Protein AF-A0A8F2FL77-F1 (afdb_monomer_lite)

Sequence (101 aa):
IIITDNGFDALFAANRIAASVREKSHTHPLRLAGLIGNRTSERDLIDKYVQACPMPVLEVLPLVEDIRISRVKGKTSFEMAEDQLNLIYVCDFYLNVADQI

Structure (mmCIF, N/CA/C/O backbone):
data_AF-A0A8F2FL77-F1
#
_entry.id   AF-A0A8F2FL77-F1
#
loop_
_atom_site.group_PDB
_atom_site.id
_atom_site.type_symbol
_atom_site.label_atom_id
_atom_site.label_alt_id
_atom_site.label_comp_id
_atom_site.label_asym_id
_atom_site.label_entity_id
_atom_site.label_seq_id
_atom_site.pdbx_PDB_ins_code
_atom_site.Cartn_x
_atom_site.Cartn_y
_atom_site.Cartn_z
_atom_site.occupancy
_atom_site.B_iso_or_equiv
_atom_site.auth_seq_id
_atom_site.auth_comp_id
_atom_site.auth_asym_id
_atom_site.auth_atom_id
_atom_site.pdbx_PDB_model_num
ATOM 1 N N . ILE A 1 1 ? 7.689 -3.863 -1.347 1.00 96.12 1 ILE A N 1
ATOM 2 C CA . ILE A 1 1 ? 6.388 -3.189 -1.575 1.00 96.12 1 ILE A CA 1
ATOM 3 C C . ILE A 1 1 ? 6.642 -1.692 -1.543 1.00 96.12 1 ILE A C 1
ATOM 5 O O . ILE A 1 1 ? 7.486 -1.272 -0.757 1.00 96.12 1 ILE A O 1
ATOM 9 N N . ILE A 1 2 ? 5.978 -0.911 -2.390 1.00 97.94 2 ILE A N 1
ATOM 10 C CA . ILE A 1 2 ? 6.039 0.555 -2.351 1.00 97.94 2 ILE A CA 1
ATOM 11 C C . ILE A 1 2 ? 4.646 1.083 -1.992 1.00 97.94 2 ILE A C 1
ATOM 13 O O . ILE A 1 2 ? 3.666 0.699 -2.623 1.00 97.94 2 ILE A O 1
ATOM 17 N N . ILE A 1 3 ? 4.561 1.952 -0.985 1.00 98.12 3 ILE A N 1
ATOM 18 C CA . ILE A 1 3 ? 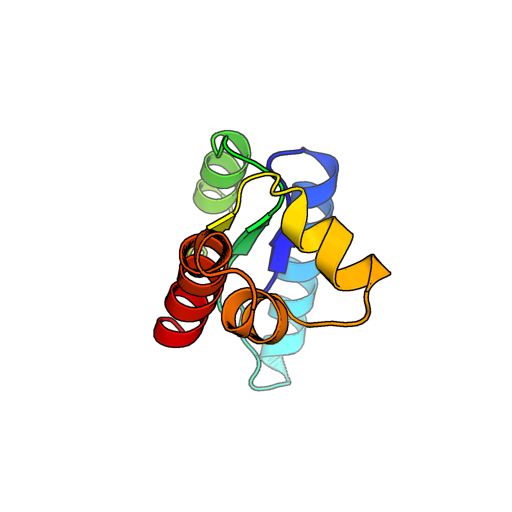3.322 2.659 -0.637 1.00 98.12 3 ILE A CA 1
ATOM 19 C C . ILE A 1 3 ? 3.315 3.995 -1.374 1.00 98.12 3 ILE A C 1
ATOM 21 O O . ILE A 1 3 ? 4.318 4.711 -1.351 1.00 98.12 3 ILE A O 1
ATOM 25 N N . THR A 1 4 ? 2.206 4.331 -2.020 1.00 98.19 4 THR A N 1
ATOM 26 C CA . THR A 1 4 ? 2.048 5.584 -2.764 1.00 98.19 4 THR A CA 1
ATOM 27 C C . THR A 1 4 ? 0.619 6.101 -2.624 1.00 98.19 4 THR A C 1
ATOM 29 O O . THR A 1 4 ? -0.268 5.339 -2.253 1.00 98.19 4 THR A O 1
ATOM 32 N N . ASP A 1 5 ? 0.389 7.381 -2.885 1.00 97.38 5 ASP A N 1
ATOM 33 C CA . ASP A 1 5 ? -0.957 7.900 -3.136 1.00 97.38 5 ASP A CA 1
ATOM 34 C C . ASP A 1 5 ? -1.161 8.066 -4.652 1.00 97.38 5 ASP A C 1
ATOM 36 O O . ASP A 1 5 ? -0.297 7.710 -5.454 1.00 97.38 5 ASP A O 1
ATOM 40 N N . ASN A 1 6 ? -2.321 8.570 -5.069 1.00 97.62 6 ASN A N 1
ATOM 41 C CA . ASN A 1 6 ? -2.607 8.811 -6.484 1.00 97.62 6 ASN A CA 1
ATOM 42 C C . ASN A 1 6 ? -2.043 10.156 -6.988 1.00 97.62 6 ASN A C 1
ATOM 44 O O . ASN A 1 6 ? -2.453 10.643 -8.030 1.00 97.62 6 ASN A O 1
ATOM 48 N N . GLY A 1 7 ? -1.132 10.795 -6.252 1.00 97.62 7 GLY A N 1
ATOM 49 C CA . GLY A 1 7 ? -0.512 12.070 -6.591 1.00 97.62 7 GLY A CA 1
ATOM 50 C C . GLY A 1 7 ? 0.802 11.925 -7.364 1.00 97.62 7 GLY A C 1
ATOM 51 O O . GLY A 1 7 ? 1.525 10.931 -7.269 1.00 97.62 7 GLY A O 1
ATOM 52 N N . PHE A 1 8 ? 1.153 12.971 -8.118 1.00 97.31 8 PHE A N 1
ATOM 53 C CA . PHE A 1 8 ? 2.379 13.006 -8.921 1.00 97.31 8 PHE A CA 1
ATOM 54 C C . PHE A 1 8 ? 3.648 12.818 -8.079 1.00 97.31 8 PHE A C 1
ATOM 56 O O . PHE A 1 8 ? 4.496 12.002 -8.436 1.00 97.31 8 PHE A O 1
ATOM 63 N N . ASP A 1 9 ? 3.782 13.534 -6.959 1.00 98.06 9 ASP A N 1
ATOM 64 C CA . ASP A 1 9 ? 5.004 13.500 -6.147 1.00 98.06 9 ASP A CA 1
ATOM 65 C C . ASP A 1 9 ? 5.251 12.115 -5.532 1.00 98.06 9 ASP A C 1
ATOM 67 O O . ASP A 1 9 ? 6.386 11.623 -5.529 1.00 98.06 9 ASP A O 1
ATOM 71 N N . ALA A 1 10 ? 4.193 11.446 -5.061 1.00 97.88 10 ALA A N 1
ATOM 72 C CA . ALA A 1 10 ? 4.294 10.107 -4.491 1.00 97.88 10 ALA A CA 1
ATOM 73 C C . ALA A 1 10 ? 4.648 9.059 -5.553 1.00 97.88 10 ALA A C 1
ATOM 75 O O . ALA A 1 10 ? 5.476 8.180 -5.299 1.00 97.88 10 ALA A O 1
ATOM 76 N N . LEU A 1 11 ? 4.077 9.163 -6.756 1.00 97.94 11 LEU A N 1
ATOM 77 C CA . LEU A 1 11 ? 4.411 8.284 -7.879 1.00 97.94 11 LEU A CA 1
ATOM 78 C C . LEU A 1 11 ? 5.818 8.553 -8.421 1.00 97.94 11 LEU A C 1
ATOM 80 O O . LEU A 1 11 ? 6.552 7.622 -8.758 1.00 97.94 11 LEU A O 1
ATOM 84 N N . PHE A 1 12 ? 6.250 9.812 -8.441 1.00 98.12 12 PHE A N 1
ATOM 85 C CA . PHE A 1 12 ? 7.616 10.175 -8.799 1.00 98.12 12 PHE A CA 1
ATOM 86 C C . PHE A 1 12 ? 8.628 9.586 -7.805 1.00 98.12 12 PHE A C 1
ATOM 88 O O . PHE A 1 12 ? 9.649 9.020 -8.210 1.00 98.12 12 PHE A O 1
ATOM 95 N N . ALA A 1 13 ? 8.331 9.642 -6.503 1.00 98.50 13 ALA A N 1
ATOM 96 C CA . ALA A 1 13 ? 9.123 8.971 -5.478 1.00 98.50 13 ALA A CA 1
ATOM 97 C C . ALA A 1 13 ? 9.114 7.441 -5.653 1.00 98.50 13 ALA A C 1
ATOM 99 O O . ALA A 1 13 ? 10.178 6.815 -5.605 1.00 98.50 13 ALA A O 1
ATOM 100 N N . ALA A 1 14 ? 7.949 6.844 -5.929 1.00 98.25 14 ALA A N 1
ATOM 101 C CA . ALA A 1 14 ? 7.815 5.414 -6.203 1.00 98.25 14 ALA A CA 1
ATOM 102 C C . ALA A 1 14 ? 8.693 4.969 -7.384 1.00 98.25 14 ALA A C 1
ATOM 104 O O . ALA A 1 14 ? 9.401 3.969 -7.276 1.00 98.25 14 ALA A O 1
ATOM 105 N N . ASN A 1 15 ? 8.739 5.751 -8.465 1.00 98.12 15 ASN A N 1
ATOM 106 C CA . ASN A 1 15 ? 9.590 5.483 -9.625 1.00 98.12 15 ASN A CA 1
ATOM 107 C C . ASN A 1 15 ? 11.086 5.481 -9.274 1.00 98.12 15 ASN A C 1
ATOM 109 O O . ASN A 1 15 ? 11.837 4.605 -9.708 1.00 98.12 15 ASN A O 1
ATOM 113 N N . ARG A 1 16 ? 11.531 6.423 -8.432 1.00 98.38 16 ARG A N 1
ATOM 114 C CA . ARG A 1 16 ? 12.928 6.462 -7.962 1.00 98.38 16 ARG A CA 1
ATOM 115 C C . ARG A 1 16 ? 13.284 5.229 -7.130 1.00 98.38 16 ARG A C 1
ATOM 117 O O . ARG A 1 16 ? 14.367 4.669 -7.308 1.00 98.38 16 ARG A O 1
ATOM 124 N N . ILE A 1 17 ? 12.381 4.789 -6.253 1.00 98.00 17 ILE A N 1
ATOM 125 C CA . ILE A 1 17 ? 12.564 3.564 -5.461 1.00 98.00 17 ILE A CA 1
ATOM 126 C C . ILE A 1 17 ? 12.589 2.340 -6.379 1.00 98.00 17 ILE A C 1
ATOM 128 O O . ILE A 1 17 ? 13.468 1.492 -6.232 1.00 98.00 17 ILE A O 1
ATOM 132 N N . ALA A 1 18 ? 11.678 2.261 -7.350 1.00 97.56 18 ALA A N 1
ATOM 133 C CA . ALA A 1 18 ? 11.600 1.140 -8.277 1.00 97.56 18 ALA A CA 1
ATOM 134 C C . ALA A 1 18 ? 12.894 0.973 -9.089 1.00 97.56 18 ALA A C 1
ATOM 136 O O . ALA A 1 18 ? 13.432 -0.133 -9.175 1.00 97.56 18 ALA A O 1
ATOM 137 N N . ALA A 1 19 ? 13.447 2.078 -9.599 1.00 97.44 19 ALA A N 1
ATOM 138 C CA . ALA A 1 19 ? 14.746 2.082 -10.264 1.00 97.44 19 ALA A CA 1
ATOM 139 C C . ALA A 1 19 ? 15.867 1.596 -9.329 1.00 97.44 19 ALA A C 1
ATOM 141 O O . ALA A 1 19 ? 16.634 0.711 -9.699 1.00 97.44 19 ALA A O 1
ATOM 142 N N . SER A 1 20 ? 15.929 2.108 -8.094 1.00 97.81 20 SER A N 1
ATOM 143 C CA . SER A 1 20 ? 16.943 1.695 -7.110 1.00 97.81 20 SER A CA 1
ATOM 144 C C . SER A 1 20 ? 16.867 0.200 -6.776 1.00 97.81 20 SER A C 1
ATOM 146 O O . SER A 1 20 ? 17.893 -0.483 -6.729 1.00 97.81 20 SER A O 1
ATOM 148 N N . VAL A 1 21 ? 15.653 -0.328 -6.601 1.00 97.31 21 VAL A N 1
ATOM 149 C CA . VAL A 1 21 ? 15.417 -1.755 -6.369 1.00 97.31 21 VAL A CA 1
ATOM 150 C C . VAL A 1 21 ? 15.881 -2.587 -7.561 1.00 97.31 21 VAL A C 1
ATOM 152 O O . VAL A 1 21 ? 16.576 -3.583 -7.357 1.00 97.31 21 VAL A O 1
ATOM 155 N N . ARG A 1 22 ? 15.555 -2.177 -8.793 1.00 95.38 22 ARG A N 1
ATOM 156 C CA . ARG A 1 22 ? 16.003 -2.867 -10.009 1.00 95.38 22 ARG A CA 1
ATOM 157 C C . ARG A 1 22 ? 17.526 -2.968 -10.062 1.00 95.38 22 ARG A C 1
ATOM 159 O O . ARG A 1 22 ? 18.041 -4.069 -10.234 1.00 95.38 22 ARG A O 1
ATOM 166 N N . GLU A 1 23 ? 18.240 -1.871 -9.817 1.00 97.50 23 GLU A N 1
ATOM 167 C CA . GLU A 1 23 ? 19.708 -1.885 -9.810 1.00 97.50 23 GLU A CA 1
ATOM 168 C C . GLU A 1 23 ? 20.268 -2.822 -8.726 1.00 97.50 23 GLU A C 1
ATOM 170 O O . GLU A 1 23 ? 21.172 -3.624 -8.971 1.00 97.50 23 GLU A O 1
ATOM 175 N N . LYS A 1 24 ? 19.691 -2.802 -7.518 1.00 97.69 24 LYS A N 1
ATOM 176 C CA . LYS A 1 24 ? 20.150 -3.669 -6.422 1.00 97.69 24 LYS A CA 1
ATOM 177 C C . LYS A 1 24 ? 19.827 -5.149 -6.658 1.00 97.69 24 LYS A C 1
ATOM 179 O O . LYS A 1 24 ? 20.578 -6.014 -6.205 1.00 97.69 24 LYS A O 1
ATOM 184 N N . SER A 1 25 ? 18.767 -5.440 -7.413 1.00 97.19 25 SER A N 1
ATOM 185 C CA . SER A 1 25 ? 18.306 -6.795 -7.741 1.00 97.19 25 SER A CA 1
ATOM 186 C C . SER A 1 25 ? 19.319 -7.627 -8.545 1.00 97.19 25 SER A C 1
ATOM 188 O O . SER A 1 25 ? 19.248 -8.858 -8.521 1.00 97.19 25 SER A O 1
ATOM 190 N N . HIS A 1 26 ? 20.286 -6.968 -9.203 1.00 96.56 26 HIS A N 1
ATOM 191 C CA . HIS A 1 26 ? 21.406 -7.611 -9.902 1.00 96.56 26 HIS A CA 1
ATOM 192 C C . HIS A 1 26 ? 22.427 -8.250 -8.954 1.00 96.56 26 HIS A C 1
ATOM 194 O O . HIS A 1 26 ? 23.134 -9.172 -9.347 1.00 96.56 26 HIS A O 1
ATOM 200 N N . THR A 1 27 ? 22.523 -7.760 -7.716 1.00 97.69 27 THR A N 1
ATOM 201 C CA . THR A 1 27 ? 23.518 -8.222 -6.730 1.00 97.69 27 THR A CA 1
ATOM 202 C C . THR A 1 27 ? 22.889 -8.868 -5.499 1.00 97.69 27 THR A C 1
ATOM 204 O O . THR A 1 27 ? 23.584 -9.545 -4.751 1.00 97.69 27 THR A O 1
ATOM 207 N N . HIS A 1 28 ? 21.594 -8.647 -5.263 1.00 97.12 28 HIS A N 1
ATOM 208 C CA . HIS A 1 28 ? 20.861 -9.150 -4.102 1.00 97.12 28 HIS A CA 1
ATOM 209 C C . HIS A 1 28 ? 19.540 -9.789 -4.558 1.00 97.12 28 HIS A C 1
ATOM 211 O O . HIS A 1 28 ? 18.912 -9.281 -5.493 1.00 97.12 28 HIS A O 1
ATOM 217 N N . PRO A 1 29 ? 19.062 -10.858 -3.896 1.00 95.81 29 PRO A N 1
ATOM 218 C CA . PRO A 1 29 ? 17.846 -11.577 -4.279 1.00 95.81 29 PRO A CA 1
ATOM 219 C C . PRO A 1 29 ? 16.574 -10.840 -3.823 1.00 95.81 29 PRO A C 1
ATOM 221 O O . PRO A 1 29 ? 15.713 -11.408 -3.164 1.00 95.81 29 PRO A O 1
ATOM 224 N N . LEU A 1 30 ? 16.456 -9.552 -4.144 1.00 95.31 30 LEU A N 1
ATOM 225 C CA . LEU A 1 30 ? 15.294 -8.729 -3.811 1.00 95.31 30 LEU A CA 1
ATOM 226 C C . LEU A 1 30 ? 14.535 -8.338 -5.081 1.00 95.31 30 LEU A C 1
ATOM 228 O O . LEU A 1 30 ? 15.137 -8.151 -6.143 1.00 95.31 30 LEU A O 1
ATOM 232 N N . ARG A 1 31 ? 13.209 -8.234 -4.978 1.00 94.19 31 ARG A N 1
ATOM 233 C CA . ARG A 1 31 ? 12.291 -7.901 -6.078 1.00 94.19 31 ARG A CA 1
ATOM 234 C C . ARG A 1 31 ? 11.186 -6.969 -5.576 1.00 94.19 31 ARG A C 1
ATOM 236 O O . ARG A 1 31 ? 10.906 -6.912 -4.378 1.00 94.19 31 ARG A O 1
ATOM 243 N N . LEU A 1 32 ? 10.561 -6.229 -6.490 1.00 95.19 32 LEU A N 1
ATOM 244 C CA . LEU A 1 32 ? 9.359 -5.456 -6.175 1.00 95.19 32 LEU A CA 1
ATOM 245 C C . LEU A 1 32 ? 8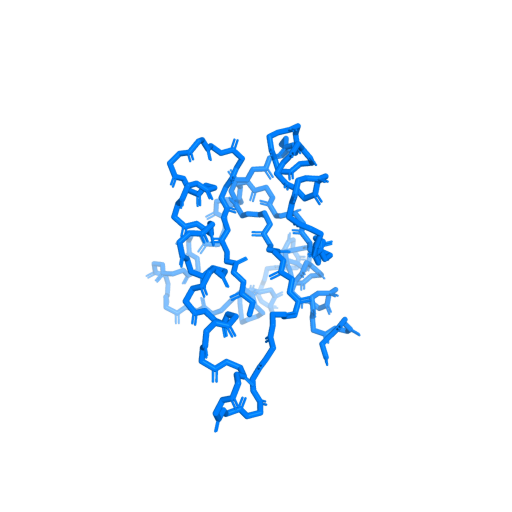.153 -6.387 -6.164 1.00 95.19 32 LEU A C 1
ATOM 247 O O . LEU A 1 32 ? 7.822 -6.959 -7.194 1.00 95.19 32 LEU A O 1
ATOM 251 N N . ALA A 1 33 ? 7.495 -6.494 -5.010 1.00 96.00 33 ALA A N 1
ATOM 252 C CA . ALA A 1 33 ? 6.230 -7.214 -4.896 1.00 96.00 33 ALA A CA 1
ATOM 253 C C . ALA A 1 33 ? 5.074 -6.470 -5.584 1.00 96.00 33 ALA A C 1
ATOM 255 O O . ALA A 1 33 ? 4.244 -7.102 -6.211 1.00 96.00 33 ALA A O 1
ATOM 256 N N . GLY A 1 34 ? 5.034 -5.135 -5.494 1.00 96.38 34 GLY A N 1
ATOM 257 C CA . GLY A 1 34 ? 3.948 -4.321 -6.038 1.00 96.38 34 GLY A CA 1
ATOM 258 C C . GLY A 1 34 ? 3.803 -2.968 -5.344 1.00 96.38 34 GLY A C 1
ATOM 259 O O . GLY A 1 34 ? 4.637 -2.589 -4.503 1.00 96.38 34 GLY A O 1
ATOM 260 N N . LEU A 1 35 ? 2.732 -2.266 -5.710 1.00 97.25 35 LEU A N 1
ATOM 261 C CA . LEU A 1 35 ? 2.296 -0.989 -5.145 1.00 97.25 35 LEU A CA 1
ATOM 262 C C . LEU A 1 35 ? 1.081 -1.174 -4.243 1.00 97.25 35 LEU A C 1
ATOM 264 O O . LEU A 1 35 ? 0.227 -2.009 -4.519 1.00 97.25 35 LEU A O 1
ATOM 268 N N . ILE A 1 36 ? 0.969 -0.337 -3.218 1.00 97.88 36 ILE A N 1
ATOM 269 C CA . ILE A 1 36 ? -0.270 -0.149 -2.461 1.00 97.88 36 ILE A CA 1
ATOM 270 C C . ILE A 1 36 ? -0.645 1.325 -2.563 1.00 97.88 36 ILE A C 1
ATOM 272 O O . ILE A 1 36 ? 0.150 2.190 -2.178 1.00 97.88 36 ILE A O 1
ATOM 276 N N . GLY A 1 37 ? -1.840 1.597 -3.085 1.00 97.62 37 GLY A N 1
ATOM 277 C CA . GLY A 1 37 ? -2.432 2.930 -3.068 1.00 97.62 37 GLY A CA 1
ATOM 278 C C . GLY A 1 37 ? -2.967 3.211 -1.670 1.00 97.62 37 GLY A C 1
ATOM 279 O O . GLY A 1 37 ? -3.848 2.506 -1.206 1.00 97.62 37 GLY A O 1
ATOM 280 N N . ASN A 1 38 ? -2.435 4.197 -0.963 1.00 97.44 38 ASN A N 1
ATOM 281 C CA . ASN A 1 38 ? -2.845 4.530 0.396 1.00 97.44 38 ASN A CA 1
ATOM 282 C C . ASN A 1 38 ? -3.349 5.969 0.458 1.00 97.44 38 ASN A C 1
ATOM 284 O O . ASN A 1 38 ? -2.772 6.857 -0.166 1.00 97.44 38 ASN A O 1
ATOM 288 N N . ARG A 1 39 ? -4.390 6.206 1.264 1.00 96.00 39 ARG A N 1
ATOM 289 C CA . ARG A 1 39 ? -5.074 7.505 1.386 1.00 96.00 39 ARG A CA 1
ATOM 290 C C . ARG A 1 39 ? -5.623 8.017 0.050 1.00 96.00 39 ARG A C 1
ATOM 292 O O . ARG A 1 39 ? -5.690 9.226 -0.158 1.00 96.00 39 ARG A O 1
ATOM 299 N N . THR A 1 40 ? -6.032 7.114 -0.835 1.00 95.38 40 THR A N 1
ATOM 300 C CA . THR A 1 40 ? -6.634 7.467 -2.123 1.00 95.38 40 THR A CA 1
ATOM 301 C C . THR A 1 40 ? -7.793 6.540 -2.446 1.00 95.38 40 THR A C 1
ATOM 303 O O . THR A 1 40 ? -7.733 5.347 -2.169 1.00 95.38 40 THR A O 1
ATOM 306 N N . SER A 1 41 ? -8.844 7.105 -3.032 1.00 92.06 41 SER A N 1
ATOM 307 C CA . SER A 1 41 ? -9.962 6.346 -3.606 1.00 92.06 41 SER A CA 1
ATOM 308 C C . SER A 1 41 ? -9.869 6.281 -5.134 1.00 92.06 41 SER A C 1
ATOM 310 O O . SER A 1 41 ? -10.503 5.437 -5.759 1.00 92.06 41 SER A O 1
ATOM 312 N N . GLU A 1 42 ? -9.080 7.176 -5.733 1.00 94.19 42 GLU A N 1
ATOM 313 C CA . GLU A 1 42 ? -8.819 7.234 -7.169 1.00 94.19 42 GLU A CA 1
ATOM 314 C C . GLU A 1 42 ? -7.510 6.513 -7.504 1.00 94.19 42 GLU A C 1
ATOM 316 O O . GLU A 1 42 ? -6.617 6.379 -6.656 1.00 94.19 42 GLU A O 1
ATOM 321 N N . ARG A 1 43 ? -7.409 6.037 -8.748 1.00 95.31 43 ARG A N 1
ATOM 322 C CA . ARG A 1 43 ? -6.296 5.209 -9.229 1.00 95.31 43 ARG A CA 1
ATOM 323 C C . ARG A 1 43 ? -5.851 5.563 -10.654 1.00 95.31 43 ARG A C 1
ATOM 325 O O . ARG A 1 43 ? -5.020 4.873 -11.222 1.00 95.31 43 ARG A O 1
ATOM 332 N N . ASP A 1 44 ? -6.361 6.629 -11.259 1.00 97.31 44 ASP A N 1
ATOM 333 C CA . ASP A 1 44 ? -6.059 6.979 -12.655 1.00 97.31 44 ASP A CA 1
ATOM 334 C C . ASP A 1 44 ? -4.557 7.231 -12.903 1.00 97.31 44 ASP A C 1
ATOM 336 O O . ASP A 1 44 ? -3.996 6.739 -13.888 1.00 97.31 44 ASP A O 1
ATOM 340 N N . LEU A 1 45 ? -3.874 7.933 -11.992 1.00 97.81 45 LEU A N 1
ATOM 341 C CA . LEU A 1 45 ? -2.436 8.183 -12.102 1.00 97.81 45 LEU A CA 1
ATOM 342 C C . LEU A 1 45 ? -1.608 6.950 -11.734 1.00 97.81 45 LEU A C 1
ATOM 344 O O . LEU A 1 45 ? -0.598 6.684 -12.392 1.00 97.81 45 LEU A O 1
ATOM 348 N N . ILE A 1 46 ? -2.049 6.164 -10.748 1.00 97.81 46 ILE A N 1
ATOM 349 C CA . ILE A 1 46 ? -1.444 4.861 -10.432 1.00 97.81 46 ILE A CA 1
ATOM 350 C C . ILE A 1 46 ? -1.522 3.935 -11.653 1.00 97.81 46 ILE A C 1
ATOM 352 O O . ILE A 1 46 ? -0.515 3.339 -12.031 1.00 97.81 46 ILE A O 1
ATOM 356 N N . ASP A 1 47 ? -2.681 3.850 -12.307 1.00 97.50 47 ASP A N 1
ATOM 357 C CA . ASP A 1 47 ? -2.900 3.019 -13.492 1.00 97.50 47 ASP A CA 1
ATOM 358 C C . ASP A 1 47 ? -2.034 3.470 -14.663 1.00 97.50 47 ASP A C 1
ATOM 360 O O . ASP A 1 47 ? -1.371 2.654 -15.308 1.00 97.50 47 ASP A O 1
ATOM 364 N N . LYS A 1 48 ? -1.944 4.783 -14.887 1.00 97.75 48 LYS A N 1
ATOM 365 C CA . LYS A 1 48 ? -1.028 5.354 -15.876 1.00 97.75 48 LYS A CA 1
ATOM 366 C C . LYS A 1 48 ? 0.435 5.021 -15.571 1.00 97.75 48 LYS A C 1
ATOM 368 O O . LYS A 1 48 ? 1.208 4.755 -16.491 1.00 97.75 48 LYS A O 1
ATOM 373 N N . TYR A 1 49 ? 0.830 5.022 -14.298 1.00 97.88 49 TYR A N 1
ATOM 374 C CA . TYR A 1 49 ? 2.186 4.660 -13.896 1.00 97.88 49 TYR A CA 1
ATOM 375 C C . TYR A 1 49 ? 2.478 3.175 -14.138 1.00 97.88 49 TYR A C 1
ATOM 377 O O . TYR A 1 49 ? 3.493 2.863 -14.761 1.00 97.88 49 TYR A O 1
ATOM 385 N N . VAL A 1 50 ? 1.596 2.259 -13.725 1.00 97.31 50 VAL A N 1
ATOM 386 C CA . VAL A 1 50 ? 1.831 0.812 -13.907 1.00 97.31 50 VAL A CA 1
ATOM 387 C C . VAL A 1 50 ? 1.758 0.367 -15.368 1.00 97.31 50 VAL A C 1
ATOM 389 O O . VAL A 1 50 ? 2.381 -0.628 -15.726 1.00 97.31 50 VAL A O 1
ATOM 392 N N . GLN A 1 51 ? 1.080 1.119 -16.241 1.00 97.12 51 GLN A N 1
ATOM 393 C CA . GLN A 1 51 ? 1.171 0.921 -17.694 1.00 97.12 51 GLN A CA 1
ATOM 394 C C . GLN A 1 51 ? 2.592 1.166 -18.227 1.00 97.12 51 GLN A C 1
ATOM 396 O O . GLN A 1 51 ? 3.038 0.464 -19.132 1.00 97.12 51 GLN A O 1
ATOM 401 N N . ALA A 1 52 ? 3.310 2.148 -17.673 1.00 96.25 52 ALA A N 1
ATOM 402 C CA . ALA A 1 52 ? 4.677 2.481 -18.078 1.00 96.25 52 ALA A CA 1
ATO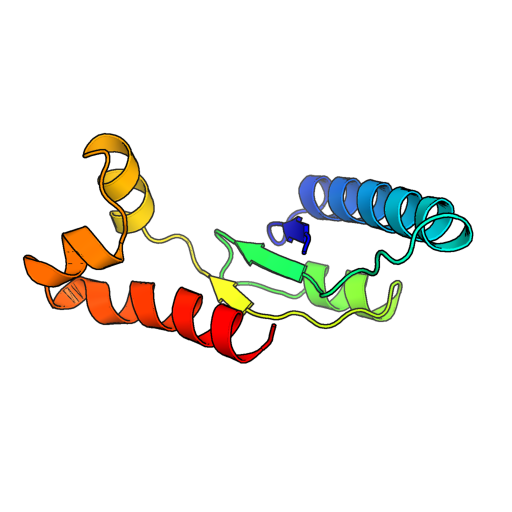M 403 C C . ALA A 1 52 ? 5.743 1.659 -17.331 1.00 96.25 52 ALA A C 1
ATOM 405 O O . ALA A 1 52 ? 6.777 1.315 -17.903 1.00 96.25 52 ALA A O 1
ATOM 406 N N . CYS A 1 53 ? 5.504 1.343 -16.057 1.00 95.62 53 CYS A N 1
ATOM 407 C CA . CYS A 1 53 ? 6.375 0.536 -15.210 1.00 95.62 53 CYS A CA 1
ATOM 408 C C . CYS A 1 53 ? 5.580 -0.653 -14.639 1.00 95.62 53 CYS A C 1
ATOM 410 O O . CYS A 1 53 ? 4.988 -0.528 -13.564 1.00 95.62 53 CYS A O 1
ATOM 412 N N . PRO A 1 54 ? 5.540 -1.801 -15.345 1.00 95.19 54 PRO A N 1
ATOM 413 C CA . PRO A 1 54 ? 4.676 -2.917 -14.974 1.00 95.19 54 PRO A CA 1
ATOM 414 C C . PRO A 1 54 ? 4.997 -3.490 -13.592 1.00 95.19 54 PRO A C 1
ATOM 416 O O . PRO A 1 54 ? 6.073 -4.042 -13.361 1.00 95.19 54 PRO A O 1
ATOM 419 N N . MET A 1 55 ? 4.035 -3.379 -12.681 1.00 95.31 55 MET A N 1
ATOM 420 C CA . MET A 1 55 ? 4.024 -4.032 -11.374 1.00 95.31 55 MET A CA 1
ATOM 421 C C . MET A 1 55 ? 2.577 -4.144 -10.879 1.00 95.31 55 MET A C 1
ATOM 423 O O . MET A 1 55 ? 1.749 -3.308 -11.252 1.00 95.31 55 MET A O 1
ATOM 427 N N . PRO A 1 56 ? 2.239 -5.156 -10.063 1.00 96.00 56 PRO A N 1
ATOM 428 C CA . PRO A 1 56 ? 0.880 -5.300 -9.567 1.00 96.00 56 PRO A CA 1
ATOM 429 C C . PRO A 1 56 ? 0.556 -4.200 -8.551 1.00 96.00 56 PRO A C 1
ATOM 431 O O . PRO A 1 56 ? 1.414 -3.759 -7.778 1.00 96.00 56 PRO A O 1
ATOM 434 N N . VAL A 1 57 ? -0.703 -3.774 -8.548 1.00 96.69 57 VAL A N 1
ATOM 435 C CA . VAL A 1 57 ? -1.279 -2.965 -7.471 1.00 96.69 57 VAL A CA 1
ATOM 436 C C . VAL A 1 57 ? -1.974 -3.938 -6.531 1.00 96.69 57 VAL A C 1
ATOM 438 O O . VAL A 1 57 ? -2.966 -4.543 -6.924 1.00 96.69 57 VAL A O 1
ATOM 441 N N . LEU A 1 58 ? -1.405 -4.118 -5.341 1.00 96.69 58 LEU A N 1
ATOM 442 C CA . LEU A 1 58 ? -1.822 -5.130 -4.371 1.00 96.69 58 LEU A CA 1
ATOM 443 C C . LEU A 1 58 ? -3.131 -4.739 -3.683 1.00 96.69 58 LEU A C 1
ATOM 445 O O . LEU A 1 58 ? -4.002 -5.576 -3.493 1.00 96.69 58 LEU A O 1
ATOM 449 N N . GLU A 1 59 ? -3.281 -3.467 -3.314 1.00 96.25 59 GLU A N 1
ATOM 450 C CA . GLU A 1 59 ? -4.499 -2.962 -2.675 1.00 96.25 59 GLU A CA 1
ATOM 451 C C . GLU A 1 59 ? -4.605 -1.438 -2.825 1.00 96.25 59 GLU A C 1
ATOM 453 O O . GLU A 1 59 ? -3.592 -0.752 -3.033 1.00 96.25 59 GLU A O 1
ATOM 458 N N . VAL A 1 60 ? -5.824 -0.904 -2.710 1.00 96.25 60 VAL A N 1
ATOM 459 C CA . VAL A 1 60 ? -6.092 0.537 -2.625 1.00 96.25 60 VAL A CA 1
ATOM 460 C C . VAL A 1 60 ? -6.920 0.846 -1.379 1.00 96.25 60 VAL A C 1
ATOM 462 O O . VAL A 1 60 ? -8.106 0.541 -1.304 1.00 96.25 60 VAL A O 1
ATOM 465 N N . LEU A 1 61 ? -6.284 1.497 -0.407 1.00 95.69 61 LEU A N 1
ATOM 466 C CA . LEU A 1 61 ? -6.895 1.919 0.842 1.00 95.69 61 LEU A CA 1
ATOM 467 C C . LEU A 1 61 ? -7.297 3.403 0.764 1.00 95.69 61 LEU A C 1
ATOM 469 O O . LEU A 1 61 ? -6.423 4.267 0.581 1.00 95.69 61 LEU A O 1
ATOM 473 N N . PRO A 1 62 ? -8.586 3.732 0.977 1.00 95.62 62 PRO A N 1
ATOM 474 C CA . PRO A 1 62 ? -9.040 5.114 1.034 1.00 95.62 62 PRO A CA 1
ATOM 475 C C . PRO A 1 62 ? -8.528 5.817 2.296 1.00 95.62 62 PRO A C 1
ATOM 477 O O . PRO A 1 62 ? -7.902 5.230 3.182 1.00 95.62 62 PRO A O 1
ATOM 480 N N . LEU A 1 63 ? -8.802 7.116 2.400 1.00 94.50 63 LEU A N 1
ATOM 481 C CA . LEU A 1 63 ? -8.540 7.848 3.633 1.00 94.50 63 LEU A CA 1
ATOM 482 C C . LEU A 1 63 ? -9.510 7.385 4.733 1.00 94.50 63 LEU A C 1
ATOM 484 O O . LEU A 1 63 ? -10.678 7.766 4.734 1.00 94.50 63 LEU A O 1
ATOM 488 N N . VAL A 1 64 ? -9.011 6.584 5.676 1.00 94.25 64 VAL A N 1
ATOM 489 C CA . VAL A 1 64 ? -9.768 6.111 6.843 1.00 94.25 64 VAL A CA 1
ATOM 490 C C . VAL A 1 64 ? -9.266 6.811 8.106 1.00 94.25 64 VAL A C 1
ATOM 492 O O . VAL A 1 64 ? -8.120 6.621 8.521 1.00 94.25 64 VAL A O 1
ATOM 495 N N . GLU A 1 65 ? -10.127 7.609 8.740 1.00 93.19 65 GLU A N 1
ATOM 496 C CA . GLU A 1 65 ? -9.772 8.362 9.953 1.00 93.19 65 GLU A CA 1
ATOM 497 C C . GLU A 1 65 ? -9.403 7.456 11.133 1.00 93.19 65 GLU A C 1
ATOM 499 O O . GLU A 1 65 ? -8.516 7.796 11.918 1.00 93.19 65 GLU A O 1
ATOM 504 N N . ASP A 1 66 ? -10.003 6.271 11.237 1.00 94.00 66 ASP A N 1
ATOM 505 C CA . ASP A 1 66 ? -9.715 5.335 12.324 1.00 94.00 66 ASP A CA 1
ATOM 506 C C . ASP A 1 66 ? -8.269 4.824 12.318 1.00 94.00 66 ASP A C 1
ATOM 508 O O . ASP A 1 66 ? -7.702 4.603 13.386 1.00 94.00 66 ASP A O 1
ATOM 512 N N . ILE A 1 67 ? -7.611 4.749 11.152 1.00 95.12 67 ILE A N 1
ATOM 513 C CA . ILE A 1 67 ? -6.170 4.441 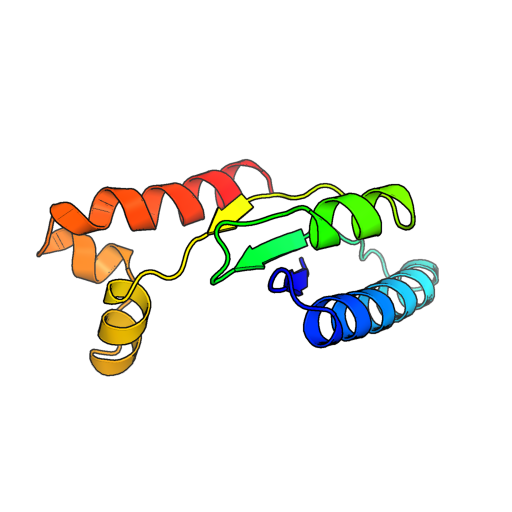11.060 1.00 95.12 67 ILE A CA 1
ATOM 514 C C . ILE A 1 67 ? -5.344 5.560 11.714 1.00 95.12 67 ILE A C 1
ATOM 516 O O . ILE A 1 67 ? -4.327 5.321 12.367 1.00 95.12 67 ILE A O 1
ATOM 520 N N . ARG A 1 68 ? -5.769 6.821 11.575 1.00 95.12 68 ARG A N 1
ATOM 521 C CA . ARG A 1 68 ? -5.111 7.942 12.258 1.00 95.12 68 ARG A CA 1
ATOM 522 C C . ARG A 1 68 ? -5.342 7.864 13.766 1.00 95.12 68 ARG A C 1
ATOM 524 O O . ARG A 1 68 ? -4.398 8.077 14.528 1.00 95.12 68 ARG A O 1
ATOM 531 N N . ILE A 1 69 ? -6.567 7.557 14.195 1.00 94.81 69 ILE A N 1
ATOM 532 C CA . ILE A 1 69 ? -6.918 7.399 15.614 1.00 94.81 69 ILE A CA 1
ATOM 533 C C . ILE A 1 69 ? -6.129 6.244 16.241 1.00 94.81 69 ILE A C 1
ATOM 535 O O . ILE A 1 69 ? -5.635 6.398 17.360 1.00 94.81 69 ILE A O 1
ATOM 539 N N . SER A 1 70 ? -5.935 5.136 15.521 1.00 96.12 70 SER A N 1
ATOM 540 C CA . SER A 1 70 ? -5.155 3.991 15.998 1.00 96.12 70 SER A CA 1
ATOM 541 C C . SER A 1 70 ? -3.724 4.381 16.337 1.00 96.12 70 SER A C 1
ATOM 543 O O . SER A 1 70 ? -3.240 4.073 17.427 1.00 96.12 70 SER A O 1
ATOM 545 N N . ARG A 1 71 ? -3.094 5.202 15.490 1.00 96.06 71 ARG A N 1
ATOM 546 C CA . ARG A 1 71 ? -1.761 5.746 15.773 1.00 96.06 71 ARG A CA 1
ATOM 547 C C . ARG A 1 71 ? -1.730 6.645 17.004 1.00 96.06 71 ARG A C 1
ATOM 549 O O . ARG A 1 71 ? -0.796 6.533 17.788 1.00 96.06 71 ARG A O 1
ATOM 556 N N . VAL A 1 72 ? -2.738 7.498 17.207 1.00 97.00 72 VAL A N 1
ATOM 557 C CA . VAL A 1 72 ? -2.828 8.351 18.412 1.00 97.00 72 VAL A CA 1
ATOM 558 C C . VAL A 1 72 ? -2.985 7.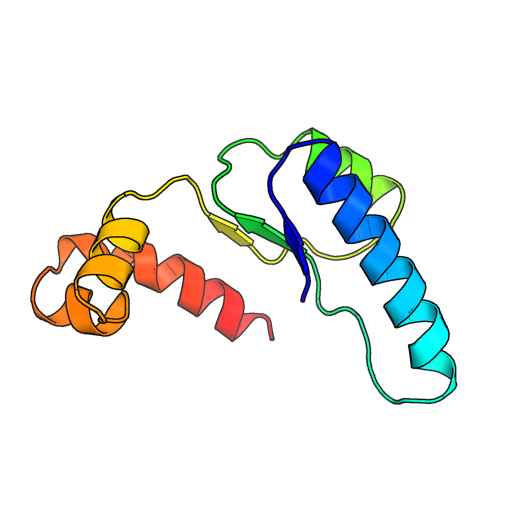507 19.679 1.00 97.00 72 VAL A C 1
ATOM 560 O O . VAL A 1 72 ? -2.409 7.839 20.711 1.00 97.00 72 VAL A O 1
ATOM 563 N N . LYS A 1 73 ? -3.731 6.402 19.599 1.00 95.69 73 LYS A N 1
ATOM 564 C CA . LYS A 1 73 ? -3.916 5.457 20.707 1.00 95.69 73 LYS A CA 1
ATOM 565 C C . LYS A 1 73 ? -2.742 4.488 20.895 1.00 95.69 73 LYS A C 1
ATOM 567 O O . LYS A 1 73 ? -2.744 3.750 21.874 1.00 95.69 73 LYS A O 1
ATOM 572 N N . GLY A 1 74 ? -1.773 4.463 19.976 1.00 97.06 74 GLY A N 1
ATOM 573 C CA . GLY A 1 74 ? -0.671 3.498 19.992 1.00 97.06 74 GLY A CA 1
ATOM 574 C C . GLY A 1 74 ? -1.121 2.048 19.791 1.00 97.06 74 GLY A C 1
ATOM 575 O O . GLY A 1 74 ? -0.441 1.145 20.262 1.00 97.06 74 GLY A O 1
ATOM 576 N N . LYS A 1 75 ? -2.261 1.836 19.123 1.00 96.38 75 LYS A N 1
ATOM 577 C CA . LYS A 1 75 ? -2.835 0.518 18.825 1.00 96.38 75 LYS A CA 1
ATOM 578 C C . LYS A 1 75 ? -2.846 0.259 17.316 1.00 96.38 75 LYS A C 1
ATOM 580 O O . LYS A 1 75 ? -2.989 1.180 16.504 1.00 96.38 75 LYS A O 1
ATOM 585 N N . THR A 1 76 ? -2.729 -1.000 16.930 1.00 96.75 76 THR A N 1
ATOM 586 C CA . THR A 1 76 ? -2.995 -1.474 15.568 1.00 96.75 76 THR A CA 1
ATOM 587 C C . THR A 1 76 ? -4.496 -1.437 15.263 1.00 96.75 76 THR A C 1
ATOM 589 O O . THR A 1 76 ? -5.330 -1.397 16.169 1.00 96.75 76 THR A O 1
ATOM 592 N N . SER A 1 77 ? -4.864 -1.461 13.977 1.00 95.69 77 SER A N 1
ATOM 593 C CA . SER A 1 77 ? -6.276 -1.553 13.575 1.00 95.69 77 SER A CA 1
ATOM 594 C C . SER A 1 77 ? -6.943 -2.829 14.097 1.00 95.69 77 SER A C 1
ATOM 596 O O . SER A 1 77 ? -8.106 -2.774 14.479 1.00 95.69 77 SER A O 1
ATOM 598 N N . PHE A 1 78 ? -6.195 -3.934 14.197 1.00 97.19 78 PHE A N 1
ATOM 599 C CA . PHE A 1 78 ? -6.680 -5.206 14.736 1.00 97.19 78 PHE A CA 1
ATOM 600 C C . PHE A 1 78 ? -6.995 -5.111 16.234 1.00 97.19 78 PHE A C 1
ATOM 602 O O . PHE A 1 78 ? -8.101 -5.445 16.641 1.00 97.19 78 PHE A O 1
ATOM 609 N N . GLU A 1 79 ? -6.087 -4.552 17.040 1.00 97.00 79 GLU A N 1
ATOM 610 C CA . GLU A 1 79 ? -6.325 -4.327 18.479 1.00 97.00 79 GLU A CA 1
ATOM 611 C C . GLU A 1 79 ? -7.478 -3.347 18.738 1.00 97.00 79 GLU A C 1
ATOM 613 O O . GLU A 1 79 ? -8.142 -3.413 19.767 1.00 97.00 79 GLU A O 1
ATOM 618 N N . MET A 1 80 ? -7.716 -2.391 17.833 1.00 95.56 80 MET A N 1
ATOM 619 C CA . MET A 1 80 ? -8.899 -1.533 17.926 1.00 95.56 80 MET A CA 1
ATOM 620 C C . MET A 1 80 ? -10.183 -2.255 17.512 1.00 95.56 80 MET A C 1
ATOM 622 O O . MET A 1 80 ? -11.235 -1.970 18.080 1.00 95.56 80 MET A O 1
ATOM 626 N N . ALA A 1 81 ? -10.107 -3.176 16.550 1.00 95.81 81 ALA A N 1
ATOM 627 C CA . ALA A 1 81 ? -11.253 -3.937 16.062 1.00 95.81 81 ALA A CA 1
ATOM 628 C C . ALA A 1 81 ? -11.790 -4.954 17.084 1.00 95.81 81 ALA A C 1
ATOM 630 O O . ALA A 1 81 ? -12.970 -5.293 17.014 1.00 95.81 81 ALA A O 1
ATOM 631 N N . GLU A 1 82 ? -10.973 -5.384 18.053 1.00 94.88 82 GLU A N 1
ATOM 632 C CA . GLU A 1 82 ? -11.419 -6.212 19.188 1.00 94.88 82 GLU A CA 1
ATOM 633 C C . GLU A 1 82 ? -12.505 -5.511 20.022 1.00 94.88 82 GLU A C 1
ATOM 635 O O . GLU A 1 82 ? -13.514 -6.121 20.373 1.00 94.88 82 GLU A O 1
ATOM 640 N N . ASP A 1 83 ? -12.325 -4.213 20.286 1.00 92.75 83 ASP A N 1
ATOM 641 C CA . ASP A 1 83 ? -13.277 -3.387 21.041 1.00 92.75 83 ASP A CA 1
ATOM 642 C C . ASP A 1 83 ? -14.347 -2.750 20.128 1.00 92.75 83 ASP A C 1
ATOM 644 O O . ASP A 1 83 ? -15.452 -2.421 20.566 1.00 92.75 83 ASP A O 1
ATOM 648 N N . GLN A 1 84 ? -14.009 -2.514 18.855 1.00 93.50 84 GLN A N 1
ATOM 649 C CA . GLN A 1 84 ? -14.803 -1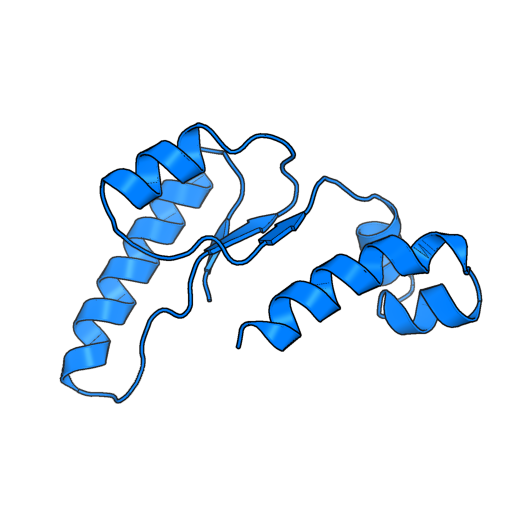.741 17.899 1.00 93.50 84 GLN A CA 1
ATOM 650 C C . GLN A 1 84 ? -15.002 -2.526 16.597 1.00 93.50 84 GLN A C 1
ATOM 652 O O . GLN A 1 84 ? -14.293 -2.331 15.611 1.00 93.50 84 GLN A O 1
ATOM 657 N N . LEU A 1 85 ? -16.023 -3.388 16.569 1.00 90.88 85 LEU A N 1
ATOM 658 C CA . LEU A 1 85 ? -16.314 -4.276 15.431 1.00 90.88 85 LEU A CA 1
ATOM 659 C C . LEU A 1 85 ? -16.518 -3.535 14.095 1.00 90.88 85 LEU A C 1
ATOM 661 O O . LEU A 1 85 ? -16.323 -4.113 13.028 1.00 90.88 85 LEU A O 1
ATOM 665 N N . ASN A 1 86 ? -16.866 -2.245 14.120 1.00 91.50 86 ASN A N 1
ATOM 666 C CA . ASN A 1 86 ? -16.970 -1.428 12.911 1.00 91.50 86 ASN A CA 1
ATOM 667 C C . ASN A 1 86 ? -15.617 -1.167 12.227 1.00 91.50 86 ASN A C 1
ATOM 669 O O . ASN A 1 86 ? -15.620 -0.570 11.161 1.00 91.50 86 ASN A O 1
ATOM 673 N N . LEU A 1 87 ? -14.486 -1.581 12.808 1.00 92.94 87 LEU A N 1
ATOM 674 C CA . LEU A 1 87 ? -13.144 -1.459 12.224 1.00 92.94 87 LEU A CA 1
ATOM 675 C C . LEU A 1 87 ? -12.660 -2.730 11.523 1.00 92.94 87 LEU A C 1
ATOM 677 O O . LEU A 1 87 ? -11.575 -2.727 10.941 1.00 92.94 87 LEU A O 1
ATOM 681 N N . ILE A 1 88 ? -13.456 -3.804 11.540 1.00 94.38 88 ILE A N 1
ATOM 682 C CA . ILE A 1 88 ? -13.108 -5.068 10.876 1.00 94.38 88 ILE A CA 1
ATOM 683 C C . ILE A 1 88 ? -12.852 -4.843 9.380 1.00 94.38 88 ILE A C 1
ATOM 685 O O . ILE A 1 88 ? -11.845 -5.316 8.868 1.00 94.38 88 ILE A O 1
ATOM 689 N N . TYR A 1 89 ? -13.652 -4.005 8.710 1.00 94.12 89 TYR A N 1
ATOM 690 C CA . TYR A 1 89 ? -13.449 -3.705 7.285 1.00 94.12 89 TYR A CA 1
ATOM 691 C C . TYR A 1 89 ? -12.074 -3.075 6.983 1.00 94.12 89 TYR A C 1
ATOM 693 O O . TYR A 1 89 ? -11.551 -3.211 5.882 1.00 94.12 89 TYR A O 1
ATOM 701 N N . VAL A 1 90 ? -11.475 -2.361 7.948 1.00 94.75 90 VAL A N 1
ATOM 702 C CA . VAL A 1 90 ? -10.125 -1.795 7.796 1.00 94.75 90 VAL A CA 1
ATOM 703 C C . VAL A 1 90 ? -9.080 -2.904 7.848 1.00 94.75 90 VAL A C 1
ATOM 705 O O . VAL A 1 90 ? -8.088 -2.860 7.123 1.00 94.75 90 VAL A O 1
ATOM 708 N N . CYS A 1 91 ? -9.309 -3.897 8.706 1.00 96.69 91 CYS A N 1
ATOM 709 C CA . CYS A 1 91 ? -8.458 -5.071 8.835 1.00 96.69 91 CYS A CA 1
ATOM 710 C C . CYS A 1 91 ? -8.476 -5.909 7.553 1.00 96.69 91 CYS A C 1
ATOM 712 O O . CYS A 1 91 ? -7.421 -6.391 7.149 1.00 96.69 91 CYS A O 1
ATOM 714 N N . ASP A 1 92 ? -9.623 -5.997 6.875 1.00 96.00 92 ASP A N 1
ATOM 715 C CA . ASP A 1 92 ? -9.766 -6.735 5.615 1.00 96.00 92 ASP A CA 1
ATOM 716 C C . ASP A 1 92 ? -8.797 -6.233 4.533 1.00 96.00 92 ASP A C 1
ATOM 718 O O . ASP A 1 92 ? -8.165 -7.047 3.867 1.00 96.00 92 ASP A O 1
ATOM 722 N N . PHE A 1 93 ? -8.558 -4.918 4.415 1.00 95.94 93 PHE A N 1
ATOM 723 C CA . PHE A 1 93 ? -7.538 -4.397 3.489 1.00 95.94 93 PHE A CA 1
ATOM 724 C C . PHE A 1 93 ? -6.130 -4.927 3.799 1.00 95.94 93 PHE A C 1
ATOM 726 O O . PHE A 1 93 ? -5.353 -5.225 2.893 1.00 95.94 93 PHE A O 1
ATOM 733 N N . TYR A 1 94 ? -5.771 -5.036 5.081 1.00 96.69 94 TYR A N 1
ATOM 734 C CA . TYR A 1 94 ? -4.469 -5.573 5.480 1.00 96.69 94 TYR A CA 1
ATOM 735 C C . TYR A 1 94 ? -4.382 -7.083 5.252 1.00 96.69 94 TYR A C 1
ATOM 737 O O . TYR A 1 94 ? -3.329 -7.564 4.834 1.00 96.69 94 TYR A O 1
ATOM 745 N N . LEU A 1 95 ? -5.472 -7.816 5.494 1.00 97.25 95 LEU A N 1
ATOM 746 C CA . LEU A 1 95 ? -5.554 -9.253 5.227 1.00 97.25 95 LEU A CA 1
ATOM 747 C C . LEU A 1 95 ? -5.450 -9.546 3.723 1.00 97.25 95 LEU A C 1
ATOM 749 O O . LEU A 1 95 ? -4.644 -10.383 3.335 1.00 97.25 95 LEU A O 1
ATOM 753 N N . ASN A 1 96 ? -6.135 -8.776 2.872 1.00 96.00 96 ASN A N 1
ATOM 754 C CA . ASN A 1 96 ? -6.029 -8.888 1.412 1.00 96.00 96 ASN A CA 1
ATOM 755 C C . ASN A 1 96 ? -4.595 -8.693 0.906 1.00 96.00 96 ASN A C 1
ATOM 757 O O . ASN A 1 96 ? -4.166 -9.359 -0.037 1.00 96.00 96 ASN A O 1
ATOM 761 N N . VAL A 1 97 ? -3.852 -7.752 1.500 1.00 96.38 97 VAL A N 1
ATOM 762 C CA . VAL A 1 97 ? -2.435 -7.540 1.173 1.00 96.38 97 VAL A CA 1
ATOM 763 C C . VAL A 1 97 ? -1.596 -8.724 1.644 1.00 96.38 97 VAL A C 1
ATOM 765 O O . VAL A 1 97 ? -0.721 -9.166 0.904 1.00 96.38 97 VAL A O 1
ATOM 768 N N . ALA A 1 98 ? -1.846 -9.230 2.854 1.00 96.44 98 ALA A N 1
ATOM 769 C CA . ALA A 1 98 ? -1.113 -10.358 3.417 1.00 96.44 98 ALA A CA 1
ATOM 770 C C . ALA A 1 98 ? -1.299 -11.643 2.595 1.00 96.44 98 ALA A C 1
ATOM 772 O O . ALA A 1 98 ? -0.320 -12.338 2.358 1.00 96.44 98 ALA A O 1
ATOM 773 N N . ASP A 1 99 ? -2.507 -11.911 2.096 1.00 95.44 99 ASP A N 1
ATOM 774 C CA . ASP A 1 99 ? -2.802 -13.089 1.267 1.00 95.44 99 ASP A CA 1
ATOM 775 C C . ASP A 1 99 ? -2.106 -13.062 -0.108 1.00 95.44 99 ASP A C 1
ATOM 777 O O . ASP A 1 99 ? -1.949 -14.100 -0.753 1.00 95.44 99 ASP A O 1
ATOM 781 N N . GLN A 1 100 ? -1.689 -11.883 -0.580 1.00 93.12 100 GLN A N 1
ATOM 782 C CA . GLN A 1 100 ? -1.020 -11.708 -1.874 1.00 93.12 100 GLN A CA 1
ATOM 783 C C . GLN A 1 100 ? 0.512 -11.806 -1.812 1.00 93.12 100 GLN A C 1
ATOM 785 O O . GLN A 1 100 ? 1.154 -11.791 -2.868 1.00 93.12 100 GLN A O 1
ATOM 790 N N . ILE A 1 101 ? 1.107 -11.847 -0.616 1.00 87.94 101 ILE A N 1
ATOM 791 C CA . ILE A 1 101 ? 2.565 -11.807 -0.400 1.00 87.94 101 ILE A CA 1
ATOM 792 C C . ILE A 1 101 ? 3.062 -13.162 0.092 1.00 87.94 101 ILE A C 1
ATOM 794 O O . ILE A 1 101 ? 4.089 -13.618 -0.464 1.00 87.94 101 ILE A O 1
#

Foldseek 3Di:
DQEAALDPVRLVVVVVVQVVQVVCVVPDVDDDQAYEHEQYPDCPSVVVSCVVVPHDHQYYYHDDVVCVVCVVVVHDLVVVCVVPVVSVVVVVRVVSSVVSD

Radius of gyration: 15.35 Å; chains: 1; bounding box: 40×27×39 Å

Secondary structure (DSSP, 8-state):
-EEE-SSHHHHHHHHHHHHHHHHHHTTSS-----EEEES-S--HHHHHHHHHS---EEEEE---HHHHHHHHHT--HHHHHHH-GGGHHHHHHHHHHHHT-

pLDDT: mean 96.14, std 1.79, range [87.94, 98.5]

Organism: NCBI:txid1521202

InterPro domains:
  IPR000392 NifH/frxC family [PF00142] (1-101)
  IPR000392 NifH/frxC family [PS51026] (1-101)
  IPR000392 NifH/frxC family [PTHR42864] (1-101)
  IPR027417 P-loop containing nucleoside triphosphate hydrolase [G3DSA:3.40.50.300] (1-101)
  IPR027417 P-loop containing nucleoside triphosphate hydrolase [SSF52540] (1-99)